Protein AF-A0AAP7ZHB8-F1 (afdb_monomer)

Solvent-accessible surface area (backbone atoms only — not comparable to full-atom values): 6837 Å² total; per-residue (Å²): 135,82,88,73,96,80,80,91,77,78,88,89,86,85,76,84,72,67,80,69,67,72,60,63,40,20,32,45,34,43,35,39,39,42,67,36,84,75,63,66,91,44,70,50,76,48,77,49,76,50,70,37,59,46,34,53,60,46,75,48,81,53,59,95,19,48,28,59,41,43,15,26,56,66,48,94,67,93,64,39,27,41,36,35,37,31,34,38,76,83,40,48,76,45,76,54,38,42,75,76,46,90,67,29,52,52,37,94,47,51,68,80,40,40,88

Organism: NCBI:txid1091042

Secondary structure (DSSP, 8-state):
------------SS-----------EEEEEEEEEE-SSSTT-EEEEEEEEEES--SEEEEEETTEEEEEE-GGGSSSS---EEEEEEETT--EEEEEE---TTSPPHHHHTTTB-

pLDDT: mean 83.81, std 18.63, range [40.91, 98.38]

Sequence (115 aa):
MKHEMKKLLTLLAATGCLAATAARADTVAVTSVT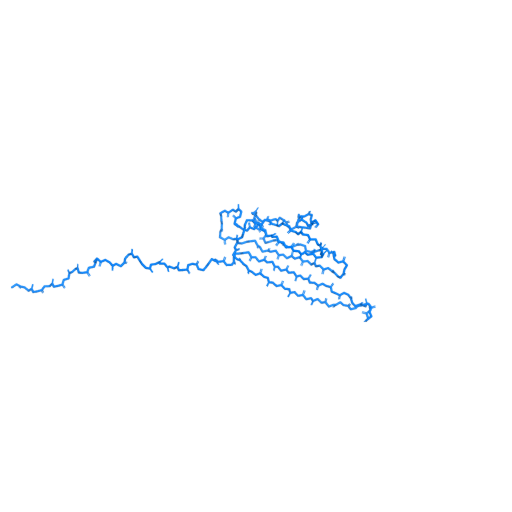NLSDPSTQSITSKGVASFVGTKQIVLALGGKTCTWVGSASAIGPVGCNYGITVNGANQLSNPESNSNPTCTPASQMIAMCK

Foldseek 3Di:
DDDDDDDPPPDDDPDPPPVPPQDQQEKEKEKEWEQDPVVRVDIDIDIDMDTHRWDQWDWDAALNWIAIKGWPVVDDDSHTWYWYWYAYPNRDIDDIDTPPPVRIDDSVCRRVRTD

Nearest PDB structures (foldseek):
  3kq4-assembly1_A  TM=4.208E-01  e=7.163E+00  Homo sapiens

Mean predicted aligned error: 10.16 Å

Structure (mmCIF, N/CA/C/O backbone):
data_AF-A0AAP7ZHB8-F1
#
_entry.id   AF-A0AAP7ZHB8-F1
#
loop_
_atom_site.group_PDB
_atom_site.id
_atom_site.type_symbol
_atom_site.label_atom_id
_atom_site.label_alt_id
_atom_site.label_comp_id
_atom_site.label_asym_id
_atom_site.label_entity_id
_atom_site.label_seq_id
_atom_site.pdbx_PDB_ins_code
_atom_site.Cartn_x
_atom_site.Cartn_y
_atom_site.Cartn_z
_atom_site.occupancy
_atom_site.B_iso_or_equiv
_atom_site.auth_seq_id
_atom_site.auth_comp_id
_atom_site.auth_asym_id
_atom_site.auth_atom_id
_atom_site.pdbx_PDB_model_num
ATOM 1 N N . MET A 1 1 ? 72.447 -18.480 -18.363 1.00 44.81 1 MET A N 1
ATOM 2 C CA . MET A 1 1 ? 71.321 -17.552 -18.607 1.00 44.81 1 MET A CA 1
ATOM 3 C C . MET A 1 1 ? 70.165 -17.997 -17.731 1.00 44.81 1 MET A C 1
ATOM 5 O O . MET A 1 1 ? 69.921 -19.192 -17.636 1.00 44.81 1 MET A O 1
ATOM 9 N N . LYS A 1 2 ? 69.622 -17.057 -16.958 1.00 40.91 2 LYS A N 1
ATOM 10 C CA . LYS A 1 2 ? 68.813 -17.283 -15.756 1.00 40.91 2 LYS A CA 1
ATOM 11 C C . LYS A 1 2 ? 67.400 -17.760 -16.109 1.00 40.91 2 LYS A C 1
ATOM 13 O O . LYS A 1 2 ? 66.818 -17.291 -17.080 1.00 40.91 2 LYS A O 1
ATOM 18 N N . HIS A 1 3 ? 66.898 -18.686 -15.295 1.00 41.72 3 HIS A N 1
ATOM 19 C CA . HIS A 1 3 ? 65.487 -19.037 -15.178 1.00 41.72 3 HIS A CA 1
ATOM 20 C C . HIS A 1 3 ? 64.669 -17.777 -14.889 1.00 41.72 3 HIS A C 1
ATOM 22 O O . HIS A 1 3 ? 65.031 -17.065 -13.965 1.00 41.72 3 HIS A O 1
ATOM 28 N N . GLU A 1 4 ? 63.559 -17.547 -15.586 1.00 45.78 4 GLU A N 1
ATOM 29 C CA . GLU A 1 4 ? 62.454 -16.740 -15.054 1.00 45.78 4 GLU A CA 1
ATOM 30 C C . GLU A 1 4 ? 61.135 -17.303 -15.599 1.00 45.78 4 GLU A C 1
ATOM 32 O O . GLU A 1 4 ? 60.618 -16.911 -16.646 1.00 45.78 4 GLU A O 1
ATOM 37 N N . MET A 1 5 ? 60.595 -18.264 -14.843 1.00 49.47 5 MET A N 1
ATOM 38 C CA . MET A 1 5 ? 59.161 -18.519 -14.748 1.00 49.47 5 MET A CA 1
ATOM 39 C C . MET A 1 5 ? 58.451 -17.192 -14.462 1.00 49.47 5 MET A C 1
ATOM 41 O O . MET A 1 5 ? 58.443 -16.743 -13.322 1.00 49.47 5 MET A O 1
ATOM 45 N N . LYS A 1 6 ? 57.845 -16.550 -15.460 1.00 46.84 6 LYS A N 1
ATOM 46 C CA . LYS A 1 6 ? 56.856 -15.488 -15.226 1.00 46.84 6 LYS A CA 1
ATOM 47 C C . LYS A 1 6 ? 56.131 -15.159 -16.515 1.00 46.84 6 LYS A C 1
ATOM 49 O O . LYS A 1 6 ? 56.598 -14.352 -17.310 1.00 46.84 6 LYS A O 1
ATOM 54 N N . LYS A 1 7 ? 54.980 -15.799 -16.694 1.00 44.09 7 LYS A N 1
ATOM 55 C CA . LYS A 1 7 ? 53.712 -15.192 -17.145 1.00 44.09 7 LYS A CA 1
ATOM 56 C C . LYS A 1 7 ? 52.673 -16.300 -17.321 1.00 44.09 7 LYS A C 1
ATOM 58 O O . LYS A 1 7 ? 52.065 -16.475 -18.365 1.00 44.09 7 LYS A O 1
ATOM 63 N N . LEU A 1 8 ? 52.486 -17.054 -16.240 1.00 51.06 8 LEU A N 1
ATOM 64 C CA . LEU A 1 8 ? 51.264 -17.798 -15.985 1.00 51.06 8 LEU A CA 1
ATOM 65 C C . LEU A 1 8 ? 50.226 -16.773 -15.510 1.00 51.06 8 LEU A C 1
ATOM 67 O O . LEU A 1 8 ? 50.078 -16.575 -14.314 1.00 51.06 8 LEU A O 1
ATOM 71 N N . LEU A 1 9 ? 49.596 -16.035 -16.421 1.00 46.56 9 LEU A N 1
ATOM 72 C CA . LEU A 1 9 ? 48.469 -15.155 -16.078 1.00 46.56 9 LEU A CA 1
ATOM 73 C C . LEU A 1 9 ? 47.389 -15.218 -17.172 1.00 46.56 9 LEU A C 1
ATOM 75 O O . LEU A 1 9 ? 46.808 -14.223 -17.589 1.00 46.56 9 LEU A O 1
ATOM 79 N N . THR A 1 10 ? 47.141 -16.432 -17.652 1.00 51.38 10 THR A N 1
ATOM 80 C CA . THR A 1 10 ? 45.887 -16.818 -18.298 1.00 51.38 10 THR A CA 1
ATOM 81 C C . THR A 1 10 ? 44.963 -17.334 -17.190 1.00 51.38 10 THR A C 1
ATOM 83 O O . THR A 1 10 ? 45.431 -18.075 -16.332 1.00 51.38 10 THR A O 1
ATOM 86 N N . LEU A 1 11 ? 43.674 -16.978 -17.238 1.00 48.16 11 LEU A N 1
ATOM 87 C CA . LEU A 1 11 ? 42.575 -17.380 -16.333 1.00 48.16 11 LEU A CA 1
ATOM 88 C C . LEU A 1 11 ? 42.472 -16.637 -14.990 1.00 48.16 11 LEU A C 1
ATOM 90 O O . LEU A 1 11 ? 42.793 -17.188 -13.948 1.00 48.16 11 LEU A O 1
ATOM 94 N N . LEU A 1 12 ? 41.874 -15.443 -14.990 1.00 47.19 12 LEU A N 1
ATOM 95 C CA . LEU A 1 12 ? 41.046 -14.976 -13.861 1.00 47.19 12 LEU A CA 1
ATOM 96 C C . LEU A 1 12 ? 40.085 -13.868 -14.327 1.00 47.19 12 LEU A C 1
ATOM 98 O O . LEU A 1 12 ? 40.034 -12.770 -13.791 1.00 47.19 12 LEU A O 1
ATOM 102 N N . ALA A 1 13 ? 39.325 -14.160 -15.382 1.00 51.19 13 ALA A N 1
ATOM 103 C CA . ALA A 1 13 ? 38.288 -13.280 -15.915 1.00 51.19 13 ALA A CA 1
ATOM 104 C C . ALA A 1 13 ? 36.961 -14.037 -16.061 1.00 51.19 13 ALA A C 1
ATOM 106 O O . ALA A 1 13 ? 36.389 -14.035 -17.139 1.00 51.19 13 ALA A O 1
ATOM 107 N N . ALA A 1 14 ? 36.502 -14.761 -15.032 1.00 52.53 14 ALA A N 1
ATOM 108 C CA . ALA A 1 14 ? 35.190 -15.427 -15.086 1.00 52.53 14 ALA A CA 1
ATOM 109 C C . ALA A 1 14 ? 34.690 -15.977 -13.735 1.00 52.53 14 ALA A C 1
ATOM 111 O O . ALA A 1 14 ? 34.176 -17.084 -13.687 1.00 52.53 14 ALA A O 1
ATOM 112 N N . THR A 1 15 ? 34.809 -15.258 -12.619 1.00 51.38 15 THR A N 1
ATOM 113 C CA . THR A 1 15 ? 34.047 -15.621 -11.397 1.00 51.38 15 THR A CA 1
ATOM 114 C C . THR A 1 15 ? 33.542 -14.400 -10.636 1.00 51.38 15 THR A C 1
ATOM 116 O O . THR A 1 15 ? 33.248 -14.457 -9.450 1.00 51.38 15 THR A O 1
ATOM 119 N N . GLY A 1 16 ? 33.327 -13.297 -11.352 1.00 45.38 16 GLY A N 1
ATOM 120 C CA . GLY A 1 16 ? 32.444 -12.221 -10.910 1.00 45.38 16 GLY A CA 1
ATOM 121 C C . GLY A 1 16 ? 30.971 -12.560 -11.144 1.00 45.38 16 GLY A C 1
ATOM 122 O O . GLY A 1 16 ? 30.203 -11.669 -11.485 1.00 45.38 16 GLY A O 1
ATOM 123 N N . CYS A 1 17 ? 30.558 -13.825 -10.980 1.00 46.66 17 CYS A N 1
ATOM 124 C CA . CYS A 1 17 ? 29.162 -14.139 -10.680 1.00 46.66 17 CYS A CA 1
ATOM 125 C C . CYS A 1 17 ? 28.916 -13.669 -9.246 1.00 46.66 17 CYS A C 1
ATOM 127 O O . CYS A 1 17 ? 28.788 -14.460 -8.313 1.00 46.66 17 CYS A O 1
ATOM 129 N N . LEU A 1 18 ? 28.876 -12.346 -9.078 1.00 47.00 18 LEU A N 1
ATOM 130 C CA . LEU A 1 18 ? 28.045 -11.736 -8.066 1.00 47.00 18 LEU A CA 1
ATOM 131 C C . LEU A 1 18 ? 26.675 -12.349 -8.321 1.00 47.00 18 LEU A C 1
ATOM 133 O O . LEU A 1 18 ? 26.000 -11.999 -9.288 1.00 47.00 18 LEU A O 1
ATOM 137 N N . ALA A 1 19 ? 26.307 -13.330 -7.504 1.00 45.44 19 ALA A N 1
ATOM 138 C CA . ALA A 1 19 ? 24.924 -13.667 -7.279 1.00 45.44 19 ALA A CA 1
ATOM 139 C C . ALA A 1 19 ? 24.294 -12.376 -6.751 1.00 45.44 19 ALA A C 1
ATOM 141 O O . ALA A 1 19 ? 24.240 -12.137 -5.545 1.00 45.44 19 ALA A O 1
ATOM 142 N N . ALA A 1 20 ? 23.939 -11.481 -7.674 1.00 50.03 20 ALA A N 1
ATOM 143 C CA . ALA A 1 20 ? 23.155 -10.303 -7.417 1.00 50.03 20 ALA A CA 1
ATOM 144 C C . ALA A 1 20 ? 21.817 -10.865 -6.973 1.00 50.03 20 ALA A C 1
ATOM 146 O O . ALA A 1 20 ? 20.950 -11.189 -7.782 1.00 50.03 20 ALA A O 1
ATOM 147 N N . THR A 1 21 ? 21.712 -11.107 -5.668 1.00 51.56 21 THR A N 1
ATOM 148 C CA . THR A 1 21 ? 20.432 -11.319 -5.017 1.00 51.56 21 THR A CA 1
ATOM 149 C C . THR A 1 21 ? 19.541 -10.211 -5.549 1.00 51.56 21 THR A C 1
ATOM 151 O O . THR A 1 21 ? 19.906 -9.036 -5.482 1.00 51.56 21 THR A O 1
ATOM 154 N N . ALA A 1 22 ? 18.466 -10.593 -6.242 1.00 58.03 22 ALA A N 1
ATOM 155 C CA . ALA A 1 22 ? 17.600 -9.624 -6.882 1.00 58.03 22 ALA A CA 1
ATOM 156 C C . ALA A 1 22 ? 17.170 -8.633 -5.796 1.00 58.03 22 ALA A C 1
ATOM 158 O O . ALA A 1 22 ? 16.586 -9.032 -4.784 1.00 58.03 22 ALA A O 1
ATOM 159 N N . ALA A 1 23 ? 17.583 -7.373 -5.944 1.00 64.38 23 ALA A N 1
ATOM 160 C CA . ALA A 1 23 ? 17.386 -6.387 -4.900 1.00 64.38 23 ALA A CA 1
ATOM 161 C C . ALA A 1 23 ? 15.885 -6.290 -4.606 1.00 64.38 23 ALA A C 1
ATOM 163 O O . ALA A 1 23 ? 15.058 -6.271 -5.524 1.00 64.38 23 ALA A O 1
ATOM 164 N N . ARG A 1 24 ? 15.532 -6.268 -3.318 1.00 68.81 24 ARG A N 1
ATOM 165 C CA . ARG A 1 24 ? 14.157 -6.039 -2.869 1.00 68.81 24 ARG A CA 1
ATOM 166 C C . ARG A 1 24 ? 13.787 -4.588 -3.163 1.00 68.81 24 ARG A C 1
ATOM 168 O O . ARG A 1 24 ? 13.954 -3.726 -2.308 1.00 68.81 24 ARG A O 1
ATOM 175 N N . ALA A 1 25 ? 13.395 -4.333 -4.406 1.00 81.50 25 ALA A N 1
ATOM 176 C CA . ALA A 1 25 ? 13.090 -3.003 -4.897 1.00 81.50 25 ALA A CA 1
ATOM 177 C C . ALA A 1 25 ? 11.726 -2.537 -4.379 1.00 81.50 25 ALA A C 1
ATOM 179 O O . ALA A 1 25 ? 11.627 -1.443 -3.842 1.00 81.50 25 ALA A O 1
ATOM 180 N N . ASP A 1 26 ? 10.692 -3.373 -4.471 1.00 92.19 26 ASP A N 1
ATOM 181 C CA . ASP A 1 26 ? 9.332 -2.966 -4.120 1.00 92.19 26 ASP A CA 1
ATOM 182 C C . ASP A 1 26 ? 9.023 -3.238 -2.645 1.00 92.19 26 ASP A C 1
ATOM 184 O O . ASP A 1 26 ? 9.491 -4.221 -2.059 1.00 92.19 26 ASP A O 1
ATOM 188 N N . THR A 1 27 ? 8.203 -2.374 -2.048 1.00 94.69 27 THR A N 1
ATOM 189 C CA . THR A 1 27 ? 7.690 -2.538 -0.684 1.00 94.69 27 THR A CA 1
ATOM 190 C C . THR A 1 27 ? 6.211 -2.180 -0.609 1.00 94.69 27 THR A C 1
ATOM 192 O O . THR A 1 27 ? 5.771 -1.193 -1.190 1.00 94.69 27 THR A O 1
ATOM 195 N N . VAL A 1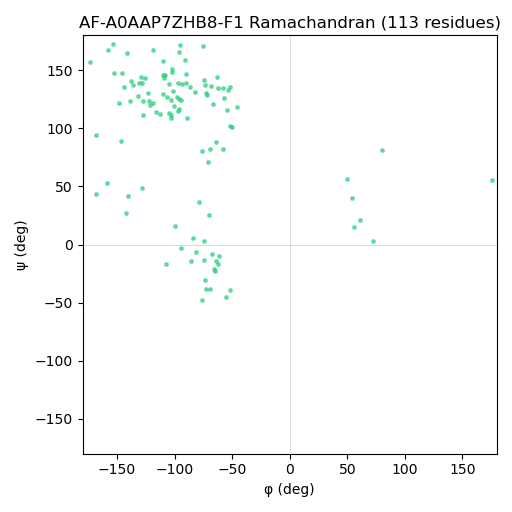 28 ? 5.442 -2.949 0.159 1.00 97.06 28 VAL A N 1
ATOM 196 C CA . VAL A 1 28 ? 4.062 -2.625 0.537 1.00 97.06 28 VAL A CA 1
ATOM 197 C C . VAL A 1 28 ? 3.957 -2.584 2.056 1.00 97.06 28 VAL A C 1
ATOM 199 O O . VAL A 1 28 ? 4.268 -3.566 2.731 1.00 97.06 28 VAL A O 1
ATOM 202 N N . ALA A 1 29 ? 3.494 -1.458 2.588 1.00 98.06 29 ALA A N 1
ATOM 203 C CA . ALA A 1 29 ? 3.122 -1.282 3.981 1.00 98.06 29 ALA A CA 1
ATOM 204 C C . ALA A 1 29 ? 1.595 -1.209 4.114 1.00 98.06 29 ALA A C 1
ATOM 206 O O . ALA A 1 29 ? 0.945 -0.393 3.463 1.00 98.06 29 ALA A O 1
ATOM 207 N N . VAL A 1 30 ? 1.024 -2.040 4.983 1.00 98.06 30 VAL A N 1
ATOM 208 C CA . VAL A 1 30 ? -0.412 -2.039 5.288 1.00 98.06 30 VAL A CA 1
ATOM 209 C C . VAL A 1 30 ? -0.597 -1.725 6.761 1.00 98.06 30 VAL A C 1
ATOM 211 O O . VAL A 1 30 ? -0.090 -2.445 7.623 1.00 98.06 30 VAL A O 1
ATOM 214 N N . THR A 1 31 ? -1.343 -0.664 7.042 1.00 98.31 31 THR A N 1
ATOM 215 C CA . THR A 1 31 ? -1.788 -0.307 8.388 1.00 98.31 31 THR A CA 1
ATOM 216 C C . THR A 1 31 ? -3.234 -0.760 8.557 1.00 98.31 31 THR A C 1
ATOM 218 O O . THR A 1 31 ? -4.109 -0.306 7.830 1.00 98.31 31 THR A O 1
ATOM 221 N N . SER A 1 32 ? -3.508 -1.651 9.504 1.00 97.12 32 SER A N 1
ATOM 222 C CA . SER A 1 32 ? -4.874 -2.054 9.850 1.00 97.12 32 SER A CA 1
ATOM 223 C C . SER A 1 32 ? -5.323 -1.346 11.122 1.00 97.12 32 SER A C 1
ATOM 225 O O . SER A 1 32 ? -4.583 -1.338 12.109 1.00 97.12 32 SER A O 1
ATOM 227 N N . VAL A 1 33 ? -6.526 -0.773 11.100 1.00 96.38 33 VAL A N 1
ATOM 228 C CA . VAL A 1 33 ? -7.144 -0.088 12.244 1.00 96.38 33 VAL A CA 1
ATOM 229 C C . VAL A 1 33 ? -8.409 -0.831 12.661 1.00 96.38 33 VAL A C 1
ATOM 231 O O . VAL A 1 33 ? -9.404 -0.851 11.931 1.00 96.38 33 VAL A O 1
ATOM 234 N N . THR A 1 34 ? -8.381 -1.409 13.856 1.00 93.88 34 THR A N 1
ATOM 235 C CA . THR A 1 34 ? -9.521 -2.092 14.471 1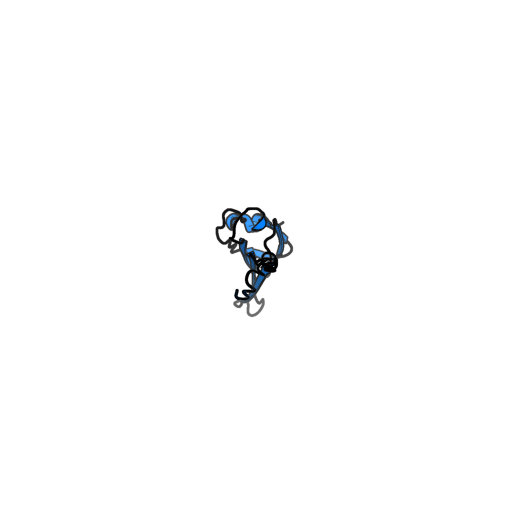.00 93.88 34 THR A CA 1
ATOM 236 C C . THR A 1 34 ? -10.103 -1.202 15.557 1.00 93.88 34 THR A C 1
ATOM 238 O O . THR A 1 34 ? -9.456 -0.968 16.573 1.00 93.88 34 THR A O 1
ATOM 241 N N . ASN A 1 35 ? -11.327 -0.715 15.366 1.00 91.25 35 ASN A N 1
ATOM 242 C CA . ASN A 1 35 ? -12.044 0.011 16.413 1.00 91.25 35 ASN A CA 1
ATOM 243 C C . ASN A 1 35 ? -12.695 -0.995 17.360 1.00 91.25 35 ASN A C 1
ATOM 245 O O . ASN A 1 35 ? -13.350 -1.934 16.901 1.00 91.25 35 ASN A O 1
ATOM 249 N N . LEU A 1 36 ? -12.514 -0.810 18.665 1.00 90.31 36 LEU A N 1
ATOM 250 C CA . LEU A 1 36 ? -13.214 -1.622 19.655 1.00 90.31 36 LEU A CA 1
ATOM 251 C C . LEU A 1 36 ? -14.679 -1.184 19.701 1.00 90.31 36 LEU A C 1
ATOM 253 O O . LEU A 1 36 ? -14.972 0.007 19.664 1.00 90.31 36 LEU A O 1
ATOM 257 N N . SER A 1 37 ? -15.610 -2.135 19.765 1.00 89.06 37 SER A N 1
ATOM 258 C CA . SER A 1 37 ? -17.027 -1.815 19.984 1.00 89.06 37 SER A CA 1
ATOM 259 C C . SER A 1 37 ? -17.291 -1.391 21.430 1.00 89.06 37 SER A C 1
ATOM 261 O O . SER A 1 37 ? -18.164 -0.566 21.676 1.00 89.06 37 SER A O 1
ATOM 263 N N . ASP A 1 38 ? -16.509 -1.927 22.368 1.00 91.56 38 ASP A N 1
ATOM 264 C CA . ASP A 1 38 ? -16.455 -1.525 23.769 1.00 91.56 38 ASP A CA 1
ATOM 265 C C . ASP A 1 38 ? -15.019 -1.753 24.295 1.00 91.56 38 ASP A C 1
ATOM 267 O O . ASP A 1 38 ? -14.520 -2.878 24.182 1.00 91.56 38 ASP A O 1
ATOM 271 N N . PRO A 1 39 ? -14.311 -0.722 24.799 1.00 90.25 39 PRO A N 1
ATOM 272 C CA . PRO A 1 39 ? -14.705 0.689 24.835 1.00 90.25 39 PRO A CA 1
ATOM 273 C C . PRO A 1 39 ? -14.667 1.338 23.445 1.00 90.25 39 PRO A C 1
ATOM 275 O O . PRO A 1 39 ? -13.642 1.318 22.763 1.00 90.25 39 PRO A O 1
ATOM 278 N N . SER A 1 40 ? -15.766 1.991 23.052 1.00 87.56 40 SER A N 1
ATOM 279 C CA . SER A 1 40 ? -15.976 2.519 21.691 1.00 87.56 40 SER A CA 1
ATOM 280 C C . SER A 1 40 ? -15.059 3.681 21.282 1.00 87.56 40 SER A C 1
ATOM 282 O O . SER A 1 40 ? -15.087 4.125 20.137 1.00 87.56 40 SER A O 1
ATOM 284 N N . THR A 1 41 ? -14.274 4.217 22.216 1.00 89.06 41 THR A N 1
ATOM 285 C CA . THR A 1 41 ? -13.337 5.327 21.991 1.00 89.06 41 THR A CA 1
ATOM 286 C C . THR A 1 41 ? -11.916 4.865 21.676 1.00 89.06 41 THR A C 1
ATOM 288 O O . THR A 1 41 ? -11.049 5.703 21.430 1.00 89.06 41 THR A O 1
ATOM 291 N N . GLN A 1 42 ? -11.651 3.557 21.694 1.00 92.25 42 GLN A N 1
ATOM 292 C CA . GLN A 1 42 ? -10.316 3.008 21.478 1.00 92.25 42 GLN A CA 1
ATOM 293 C C . GLN A 1 42 ? -10.183 2.315 20.120 1.00 92.25 42 GLN A C 1
ATOM 295 O O . GLN A 1 42 ? -11.100 1.657 19.624 1.00 92.25 42 GLN A O 1
ATOM 300 N N . SER A 1 43 ? -8.985 2.419 19.548 1.00 93.12 43 SER A N 1
ATOM 301 C CA . SER A 1 43 ? -8.601 1.744 18.312 1.00 93.12 43 SER A CA 1
ATOM 302 C C . SER A 1 43 ? -7.260 1.038 18.478 1.00 93.12 43 SER A C 1
ATOM 304 O O . SER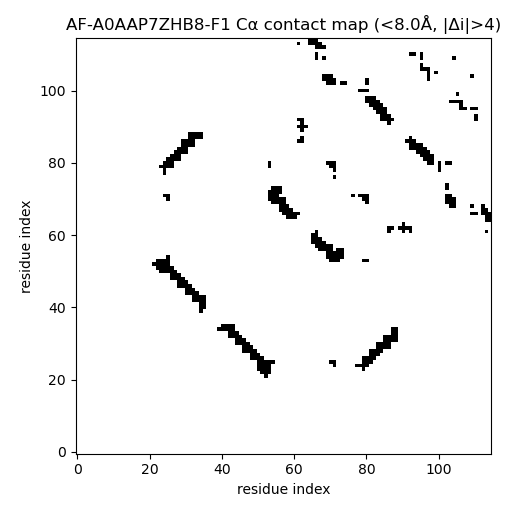 A 1 43 ? -6.323 1.603 19.044 1.00 93.12 43 SER A O 1
ATOM 306 N N . ILE A 1 44 ? -7.149 -0.164 17.925 1.00 94.75 44 ILE A N 1
ATOM 307 C CA . ILE A 1 44 ? -5.901 -0.915 17.810 1.00 94.75 44 ILE A CA 1
ATOM 308 C C . ILE A 1 44 ? -5.350 -0.706 16.402 1.00 94.75 44 ILE A C 1
ATOM 310 O O . ILE A 1 44 ? -6.036 -0.978 15.416 1.00 94.75 44 ILE A O 1
ATOM 314 N N . THR A 1 45 ? -4.093 -0.281 16.315 1.00 96.75 45 THR A N 1
ATOM 315 C CA . THR A 1 45 ? -3.383 -0.119 15.044 1.00 96.75 45 THR A CA 1
ATOM 316 C C . THR A 1 45 ? -2.297 -1.177 14.922 1.00 96.75 45 THR A C 1
ATOM 318 O O . THR A 1 45 ? -1.473 -1.338 15.820 1.00 96.75 45 THR A O 1
ATOM 321 N N . SER A 1 46 ? -2.264 -1.878 13.792 1.00 96.69 46 SER A N 1
ATOM 322 C CA . SER A 1 46 ? -1.197 -2.822 13.444 1.00 96.69 46 SER A CA 1
ATOM 323 C C . SER A 1 46 ? -0.611 -2.471 12.081 1.00 96.69 46 SER A C 1
ATOM 325 O O . SER A 1 46 ? -1.333 -2.026 11.193 1.00 96.69 46 SER A O 1
ATOM 327 N N . LYS A 1 47 ? 0.704 -2.637 11.909 1.00 97.44 47 LYS A N 1
ATOM 328 C CA . LYS A 1 47 ? 1.399 -2.337 10.651 1.00 97.44 47 LYS A CA 1
ATOM 329 C C . LYS A 1 47 ? 2.216 -3.539 10.200 1.00 97.44 47 LYS A C 1
ATOM 331 O O . LYS A 1 47 ? 3.081 -4.007 10.935 1.00 97.44 47 LYS A O 1
ATOM 336 N N . GLY A 1 48 ? 1.958 -4.002 8.982 1.00 97.56 48 GLY A N 1
ATOM 337 C CA . GLY A 1 48 ? 2.761 -5.005 8.288 1.00 97.56 48 GLY A CA 1
ATOM 338 C C . GLY A 1 48 ? 3.526 -4.371 7.133 1.00 97.56 48 GLY A C 1
ATOM 339 O O . GLY A 1 48 ? 3.004 -3.481 6.465 1.00 97.56 48 GLY A O 1
ATOM 340 N N . VAL A 1 49 ? 4.758 -4.820 6.893 1.00 96.69 49 VAL A N 1
ATOM 341 C CA . VAL A 1 49 ? 5.574 -4.375 5.757 1.00 96.69 49 VAL A CA 1
ATOM 342 C C . VAL A 1 49 ? 6.149 -5.593 5.048 1.00 96.69 49 VAL A C 1
ATOM 344 O O . VAL A 1 49 ? 6.775 -6.443 5.679 1.00 96.69 49 VAL A O 1
ATOM 347 N N . ALA A 1 50 ? 5.956 -5.665 3.735 1.00 95.38 50 ALA A N 1
ATOM 348 C CA . ALA A 1 50 ? 6.532 -6.692 2.883 1.00 95.38 50 ALA A CA 1
ATOM 349 C C . ALA A 1 50 ? 7.382 -6.033 1.799 1.00 95.38 50 ALA A C 1
ATOM 351 O O . ALA A 1 50 ? 6.862 -5.273 0.988 1.00 95.38 50 ALA A O 1
ATOM 352 N N . SER A 1 51 ? 8.674 -6.353 1.766 1.00 93.38 51 SER A N 1
ATOM 353 C CA . SER A 1 51 ? 9.552 -6.005 0.645 1.00 93.38 51 SER A CA 1
ATOM 354 C C . SER A 1 51 ? 9.783 -7.225 -0.239 1.00 93.38 51 SER A C 1
ATOM 356 O O . SER A 1 51 ? 9.790 -8.356 0.250 1.00 93.38 51 SER A O 1
ATOM 358 N N . PHE A 1 52 ? 9.968 -7.027 -1.535 1.00 91.00 52 PHE A N 1
ATOM 359 C CA . PHE A 1 52 ? 10.123 -8.115 -2.499 1.00 91.00 52 PHE A CA 1
ATOM 360 C C . PHE A 1 52 ? 10.848 -7.628 -3.755 1.00 91.00 52 PHE A C 1
ATOM 362 O O . PHE A 1 52 ? 11.086 -6.436 -3.946 1.00 91.00 52 PHE A O 1
ATOM 369 N N . VAL A 1 53 ? 11.275 -8.577 -4.588 1.00 89.44 53 VAL A N 1
ATOM 370 C CA . VAL A 1 53 ? 11.899 -8.272 -5.881 1.00 89.44 53 VAL A CA 1
ATOM 371 C C . VAL A 1 53 ? 10.891 -7.534 -6.751 1.00 89.44 53 VAL A C 1
ATOM 373 O O . VAL A 1 53 ? 9.742 -7.961 -6.828 1.00 89.44 53 VAL A O 1
ATOM 376 N N . GLY A 1 54 ? 11.321 -6.452 -7.402 1.00 87.19 54 GLY A N 1
ATOM 377 C CA . GLY A 1 54 ? 10.440 -5.626 -8.222 1.00 87.19 54 GLY A CA 1
ATOM 378 C C . GLY A 1 54 ? 9.656 -6.438 -9.255 1.00 87.19 54 GLY A C 1
ATOM 379 O O . GLY A 1 54 ? 10.210 -7.307 -9.931 1.00 87.19 54 GLY A O 1
ATOM 380 N N . THR A 1 55 ? 8.362 -6.155 -9.380 1.00 89.62 55 THR A N 1
ATOM 381 C CA . THR A 1 55 ? 7.462 -6.833 -10.335 1.00 89.62 55 THR A CA 1
ATOM 382 C C . THR A 1 55 ? 6.877 -5.831 -11.324 1.00 89.62 55 THR A C 1
ATOM 384 O O . THR A 1 55 ? 7.012 -4.627 -11.141 1.00 89.62 55 THR A O 1
ATOM 387 N N . LYS A 1 56 ? 6.246 -6.293 -12.412 1.00 92.19 56 LYS A N 1
ATOM 388 C CA . LYS A 1 56 ? 5.503 -5.380 -13.304 1.00 92.19 56 LYS A CA 1
ATOM 389 C C . LYS A 1 56 ? 4.205 -4.908 -12.648 1.00 92.19 56 LYS A C 1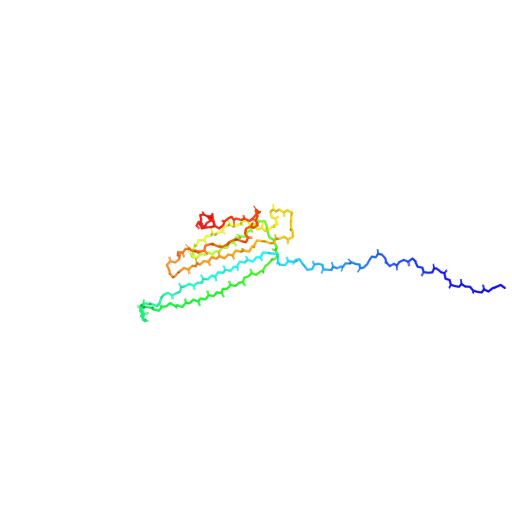
ATOM 391 O O . LYS A 1 56 ? 3.812 -3.755 -12.774 1.00 92.19 56 LYS A O 1
ATOM 396 N N . GLN A 1 57 ? 3.545 -5.802 -11.924 1.00 94.75 57 GLN A N 1
ATOM 397 C CA . GLN A 1 57 ? 2.306 -5.520 -11.217 1.00 94.75 57 GLN A CA 1
ATOM 398 C C . GLN A 1 57 ? 2.361 -6.131 -9.828 1.00 94.75 57 GLN A C 1
ATOM 400 O O . GLN A 1 57 ? 2.754 -7.287 -9.670 1.00 94.75 57 GLN A O 1
ATOM 405 N N . ILE A 1 58 ? 1.899 -5.364 -8.851 1.00 95.94 58 ILE A N 1
ATOM 406 C CA . ILE A 1 58 ? 1.727 -5.800 -7.474 1.00 95.94 58 ILE A CA 1
ATOM 407 C C . ILE A 1 58 ? 0.236 -6.036 -7.282 1.00 95.94 58 ILE A C 1
ATOM 409 O O . ILE A 1 58 ? -0.558 -5.093 -7.274 1.00 95.94 58 ILE A O 1
ATOM 413 N N . VAL A 1 59 ? -0.138 -7.307 -7.166 1.00 96.94 59 VAL A N 1
ATOM 414 C CA . VAL A 1 59 ? -1.518 -7.733 -6.931 1.00 96.94 59 VAL A CA 1
ATOM 415 C C . VAL A 1 59 ? -1.652 -8.129 -5.471 1.00 96.94 59 VAL A C 1
ATOM 417 O O . VAL A 1 59 ? -0.900 -8.971 -4.982 1.00 96.94 59 VAL A O 1
ATOM 420 N N . LEU A 1 60 ? -2.597 -7.512 -4.770 1.00 95.88 60 LEU A N 1
ATOM 421 C CA . LEU A 1 60 ? -2.809 -7.735 -3.346 1.00 95.88 60 LEU A CA 1
ATOM 422 C C . LEU A 1 60 ? -4.287 -7.646 -2.976 1.00 95.88 60 LEU A C 1
ATOM 424 O O . LEU A 1 60 ? -5.041 -6.872 -3.563 1.00 95.88 60 LEU A O 1
ATOM 428 N N . ALA A 1 61 ? -4.684 -8.433 -1.981 1.00 96.75 61 ALA A N 1
ATOM 429 C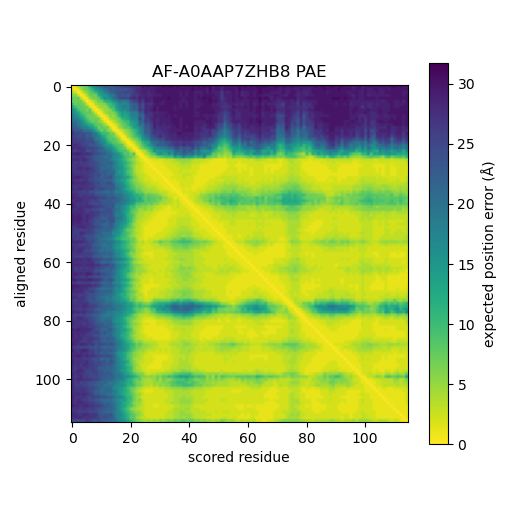 CA . ALA A 1 61 ? -6.022 -8.395 -1.411 1.00 96.75 61 ALA A CA 1
ATOM 430 C C . ALA A 1 61 ? -6.044 -7.472 -0.184 1.00 96.75 61 ALA A C 1
ATOM 432 O O . ALA A 1 61 ? -5.266 -7.672 0.750 1.00 96.75 61 ALA A O 1
ATOM 433 N N . LEU A 1 62 ? -6.928 -6.472 -0.174 1.00 95.44 62 LEU A N 1
ATOM 434 C CA . LEU A 1 62 ? -7.073 -5.496 0.911 1.00 95.44 62 LEU A CA 1
ATOM 435 C C . LEU A 1 62 ? -8.551 -5.222 1.178 1.00 95.44 62 LEU A C 1
ATOM 437 O O . LEU A 1 62 ? -9.275 -4.835 0.266 1.00 95.44 62 LEU A O 1
ATOM 441 N N . GLY A 1 63 ? -9.008 -5.417 2.418 1.00 91.88 63 GLY A N 1
ATOM 442 C CA . GLY A 1 63 ? -10.406 -5.154 2.787 1.00 91.88 63 GLY A CA 1
ATOM 443 C C . GLY A 1 63 ? -11.417 -5.886 1.890 1.00 91.88 63 GLY A C 1
ATOM 444 O O . GLY A 1 63 ? -12.399 -5.303 1.446 1.00 91.88 63 GLY A O 1
ATOM 445 N N . GLY A 1 64 ? -11.134 -7.139 1.520 1.00 93.44 64 GLY A N 1
ATOM 446 C CA . GLY A 1 64 ? -11.977 -7.917 0.602 1.00 93.44 64 GLY A CA 1
ATOM 447 C C . GLY A 1 64 ? -11.934 -7.481 -0.871 1.00 93.44 64 GLY A C 1
ATOM 448 O O . GLY A 1 64 ? -12.644 -8.068 -1.682 1.00 93.44 64 GLY A O 1
ATOM 449 N N . LYS A 1 65 ? -11.106 -6.493 -1.231 1.00 95.81 65 LYS A N 1
ATOM 450 C CA . LYS A 1 65 ? -10.901 -6.018 -2.607 1.00 95.81 65 LYS A CA 1
ATOM 451 C C . LYS A 1 65 ? -9.604 -6.542 -3.183 1.00 95.81 65 LYS A C 1
ATOM 453 O O . LYS A 1 65 ? -8.631 -6.723 -2.450 1.00 95.81 65 LYS A O 1
ATOM 458 N N . THR A 1 66 ? -9.560 -6.704 -4.499 1.00 98.00 66 THR A N 1
ATOM 459 C CA . THR A 1 66 ? -8.299 -6.957 -5.206 1.00 98.00 66 THR A CA 1
ATOM 460 C C . THR A 1 66 ? -7.757 -5.644 -5.746 1.00 98.00 66 THR A C 1
ATOM 462 O O . THR A 1 66 ? -8.375 -5.012 -6.603 1.00 98.00 66 THR A O 1
ATOM 465 N N . CYS A 1 67 ? -6.592 -5.239 -5.256 1.00 97.88 67 CYS A N 1
ATOM 466 C CA . CYS A 1 67 ? -5.847 -4.088 -5.738 1.00 97.88 67 CYS A CA 1
ATOM 467 C C . CYS A 1 67 ? -4.775 -4.546 -6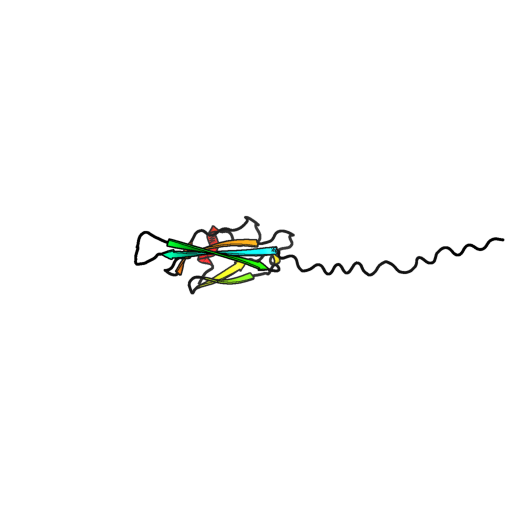.724 1.00 97.88 67 CYS A C 1
ATOM 469 O O . CYS A 1 67 ? -4.118 -5.566 -6.515 1.00 97.88 67 CYS A O 1
ATOM 471 N N . THR A 1 68 ? -4.587 -3.794 -7.804 1.00 98.00 68 THR A N 1
ATOM 472 C CA . THR A 1 68 ? -3.481 -4.007 -8.747 1.00 98.00 68 THR A CA 1
ATOM 473 C C . THR A 1 68 ? -2.740 -2.696 -8.924 1.00 98.00 68 THR A C 1
ATOM 475 O O . THR A 1 68 ? -3.290 -1.762 -9.495 1.00 98.00 68 THR A O 1
ATOM 478 N N . TRP A 1 69 ? -1.509 -2.611 -8.433 1.00 96.81 69 TRP A N 1
ATOM 479 C CA . TRP A 1 69 ? -0.659 -1.428 -8.579 1.00 96.81 69 TRP A CA 1
ATOM 480 C C . TRP A 1 69 ? 0.505 -1.717 -9.521 1.00 96.81 69 TRP A C 1
ATOM 482 O O . TRP A 1 69 ? 0.885 -2.870 -9.730 1.00 96.81 69 TRP A O 1
ATOM 492 N N . VAL A 1 70 ? 1.083 -0.671 -10.099 1.00 95.38 70 VAL A N 1
ATOM 493 C CA . VAL A 1 70 ? 2.272 -0.797 -10.944 1.00 95.38 70 VAL A CA 1
ATOM 494 C C . VAL A 1 70 ? 3.482 -1.105 -10.057 1.00 95.38 70 VAL A C 1
ATOM 496 O O . VAL A 1 70 ? 3.693 -0.444 -9.046 1.00 95.38 70 VAL A O 1
ATOM 499 N N . GLY A 1 71 ? 4.276 -2.116 -10.394 1.00 92.81 71 GLY A N 1
ATOM 500 C CA . GLY A 1 71 ? 5.545 -2.383 -9.707 1.00 92.81 71 GLY A CA 1
ATOM 501 C C . GLY A 1 71 ? 6.738 -1.780 -10.454 1.00 92.81 71 GLY A C 1
ATOM 502 O O . GLY A 1 71 ? 6.622 -1.394 -11.626 1.00 92.81 71 GLY A O 1
ATOM 503 N N . SER A 1 72 ? 7.897 -1.706 -9.796 1.00 91.44 72 SER A N 1
ATOM 504 C CA . SER A 1 72 ? 9.073 -1.017 -10.356 1.00 91.44 72 SER A CA 1
ATOM 505 C C . SER A 1 72 ? 9.640 -1.667 -11.615 1.00 91.44 72 SER A C 1
ATOM 507 O O . SER A 1 72 ? 10.232 -0.968 -12.432 1.00 91.44 72 SER A O 1
ATOM 509 N N . ALA A 1 73 ? 9.393 -2.961 -11.852 1.00 89.88 73 ALA A N 1
ATOM 510 C CA . ALA A 1 73 ? 9.854 -3.637 -13.069 1.00 89.88 73 ALA A CA 1
ATOM 511 C C . ALA A 1 73 ? 9.045 -3.259 -14.328 1.00 89.88 73 ALA A C 1
ATOM 513 O O . ALA A 1 73 ? 9.282 -3.809 -15.406 1.00 89.88 73 ALA A O 1
ATOM 514 N N . SER A 1 74 ? 8.084 -2.336 -14.213 1.00 85.62 74 SER A N 1
ATOM 515 C CA . SER A 1 74 ? 7.397 -1.729 -15.362 1.00 85.62 74 SER A CA 1
ATOM 516 C C . SER A 1 74 ? 8.252 -0.713 -16.117 1.00 85.62 74 SER A C 1
ATOM 518 O O . SER A 1 74 ? 7.905 -0.339 -17.235 1.00 85.62 74 SER A O 1
ATOM 520 N N . ALA A 1 75 ? 9.371 -0.282 -15.536 1.00 78.69 75 ALA A N 1
ATOM 521 C CA . ALA A 1 75 ? 10.309 0.642 -16.151 1.00 78.69 75 ALA A CA 1
ATOM 522 C C . ALA A 1 75 ? 11.757 0.260 -15.821 1.00 78.69 75 ALA A C 1
ATOM 524 O O . ALA A 1 75 ? 12.026 -0.540 -14.927 1.00 78.69 75 ALA A O 1
ATOM 525 N N . ILE A 1 76 ? 12.706 0.834 -16.561 1.00 68.81 76 ILE A N 1
ATOM 526 C CA . ILE A 1 76 ? 14.136 0.637 -16.317 1.00 68.81 76 ILE A CA 1
ATOM 527 C C . ILE A 1 76 ? 14.592 1.705 -15.320 1.00 68.81 76 ILE A C 1
ATOM 529 O O . ILE A 1 76 ? 14.676 2.881 -15.665 1.00 68.81 76 ILE A O 1
ATOM 533 N N . GLY A 1 77 ? 14.893 1.304 -14.086 1.00 69.69 77 GLY A N 1
ATOM 534 C CA . GLY A 1 77 ? 15.425 2.209 -13.071 1.00 69.69 77 GLY A CA 1
ATOM 535 C C . GLY A 1 77 ? 15.832 1.485 -11.785 1.00 69.69 77 GLY A C 1
ATOM 536 O O . GLY A 1 77 ? 15.336 0.394 -11.514 1.00 69.69 77 GLY A O 1
ATOM 537 N N . PRO A 1 78 ? 16.738 2.070 -10.979 1.00 70.94 78 PRO A N 1
ATOM 538 C CA . PRO A 1 78 ? 17.194 1.463 -9.727 1.00 70.94 78 PRO A CA 1
ATOM 539 C C . PRO A 1 78 ? 16.225 1.694 -8.553 1.00 70.94 78 PRO A C 1
ATOM 541 O O . PRO A 1 78 ? 16.456 1.178 -7.463 1.00 70.94 78 PRO A O 1
ATOM 544 N N . VAL A 1 79 ? 15.178 2.505 -8.744 1.00 85.19 79 VAL A N 1
ATOM 545 C CA . VAL A 1 79 ? 14.255 2.924 -7.683 1.00 85.19 79 VAL A CA 1
ATOM 546 C C . VAL A 1 79 ? 13.025 2.025 -7.681 1.00 85.19 79 VAL A C 1
ATOM 548 O O . VAL A 1 79 ? 12.336 1.887 -8.689 1.00 85.19 79 VAL A O 1
ATOM 551 N N . GLY A 1 80 ? 12.737 1.435 -6.527 1.00 89.06 80 GLY A N 1
ATOM 552 C CA . GLY A 1 80 ? 11.553 0.616 -6.321 1.00 89.06 80 GLY A CA 1
ATOM 553 C C . GLY A 1 80 ? 10.247 1.392 -6.180 1.00 89.06 80 GLY A C 1
ATOM 554 O O . GLY A 1 80 ? 10.252 2.619 -6.036 1.00 89.06 80 GLY A O 1
ATOM 555 N N . CYS A 1 81 ? 9.129 0.671 -6.178 1.00 92.94 81 CYS A N 1
ATOM 556 C CA . CYS A 1 81 ? 7.827 1.201 -5.797 1.00 92.94 81 CYS A CA 1
ATOM 557 C C . CYS A 1 81 ? 7.536 0.865 -4.334 1.00 92.94 81 CYS A C 1
ATOM 559 O O . CYS A 1 81 ? 7.384 -0.303 -3.972 1.00 92.94 81 CYS A O 1
ATOM 561 N N . ASN A 1 82 ? 7.441 1.901 -3.500 1.00 94.12 82 ASN A N 1
ATOM 562 C CA . ASN A 1 82 ? 7.157 1.760 -2.076 1.00 94.12 82 ASN A CA 1
ATOM 563 C C . ASN A 1 82 ? 5.778 2.342 -1.780 1.00 94.12 82 ASN A C 1
ATOM 565 O O . ASN A 1 82 ? 5.581 3.554 -1.886 1.00 94.12 82 ASN A O 1
ATOM 569 N N . TYR A 1 83 ? 4.852 1.463 -1.412 1.00 97.25 83 TYR A N 1
ATOM 570 C CA . TYR A 1 83 ? 3.450 1.777 -1.189 1.00 97.25 83 TYR A CA 1
ATOM 571 C C . TYR A 1 83 ? 3.069 1.707 0.284 1.00 97.25 83 TYR A C 1
ATOM 573 O O . TYR A 1 83 ? 3.551 0.841 1.017 1.00 97.25 83 TYR A O 1
ATOM 581 N N . GLY A 1 84 ? 2.147 2.575 0.687 1.00 98.12 84 GLY A N 1
ATOM 582 C CA . GLY A 1 84 ? 1.468 2.546 1.977 1.00 98.12 84 GLY A CA 1
ATOM 583 C C . GLY A 1 84 ? -0.044 2.626 1.793 1.00 98.12 84 GLY A C 1
ATOM 584 O O . GLY A 1 84 ? -0.527 3.298 0.883 1.00 98.12 84 GLY A O 1
ATOM 585 N N . ILE A 1 85 ? -0.802 1.922 2.630 1.00 98.38 85 ILE A N 1
ATOM 586 C CA . ILE A 1 85 ? -2.265 2.017 2.656 1.00 98.38 85 ILE A CA 1
ATOM 587 C C . ILE A 1 85 ? -2.795 1.686 4.050 1.00 98.38 85 ILE A C 1
ATOM 589 O O . ILE A 1 85 ? -2.229 0.855 4.766 1.00 98.38 85 ILE A O 1
ATOM 593 N N . THR A 1 86 ? -3.898 2.319 4.433 1.00 98.38 86 THR A N 1
ATOM 594 C CA . THR A 1 86 ? -4.646 1.990 5.648 1.00 98.38 86 THR A CA 1
ATOM 595 C C . THR A 1 86 ? -5.929 1.239 5.301 1.00 98.38 86 THR A C 1
ATOM 597 O O . THR A 1 86 ? -6.616 1.609 4.353 1.00 98.38 86 THR A O 1
ATOM 600 N N . VAL A 1 87 ? -6.267 0.207 6.074 1.00 97.44 87 VAL A N 1
ATOM 601 C CA . VAL A 1 87 ? -7.561 -0.488 6.032 1.00 97.44 87 VAL A CA 1
ATOM 602 C C . VAL A 1 87 ? -8.207 -0.450 7.415 1.00 97.44 87 VAL A C 1
ATOM 604 O O . VAL A 1 87 ? -7.557 -0.750 8.416 1.00 97.44 87 VAL A O 1
ATOM 607 N N . ASN A 1 88 ? -9.475 -0.053 7.501 1.00 94.31 88 ASN A N 1
ATOM 608 C CA . ASN A 1 88 ? -10.211 -0.063 8.769 1.00 94.31 88 ASN A CA 1
ATOM 609 C C . ASN A 1 88 ? -11.042 -1.348 8.953 1.00 94.31 88 ASN A C 1
ATOM 611 O O . ASN A 1 88 ? -11.213 -2.137 8.025 1.00 94.31 88 ASN A O 1
ATOM 615 N N . GLY A 1 89 ? -11.613 -1.531 10.147 1.00 87.56 89 GLY A N 1
ATOM 616 C CA . GLY A 1 89 ? -12.489 -2.667 10.468 1.00 87.56 89 GLY A CA 1
ATOM 617 C C . GLY A 1 89 ? -13.778 -2.774 9.633 1.00 87.56 89 GLY A C 1
ATOM 618 O O . GLY A 1 89 ? -14.444 -3.800 9.687 1.00 87.56 89 GLY A O 1
ATOM 619 N N . ALA A 1 90 ? -14.119 -1.752 8.839 1.00 90.44 90 ALA A N 1
ATOM 620 C CA . ALA A 1 90 ? -15.219 -1.765 7.871 1.00 90.44 90 ALA A CA 1
ATOM 621 C C . ALA A 1 90 ? -14.735 -2.023 6.430 1.00 90.44 90 ALA A C 1
ATOM 623 O O . ALA A 1 90 ? -15.466 -1.756 5.475 1.00 90.44 90 ALA A O 1
ATOM 624 N N . ASN A 1 91 ? -13.504 -2.52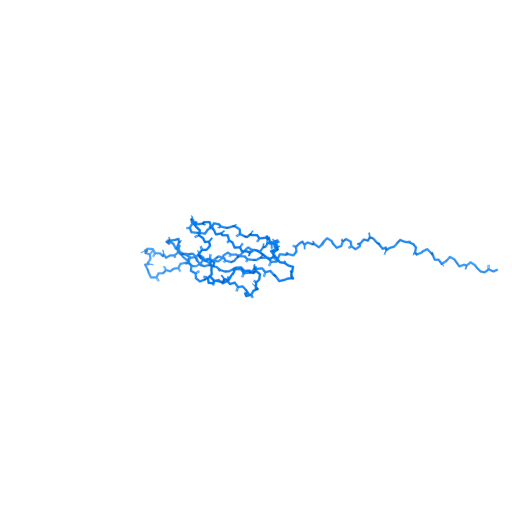2 6.260 1.00 92.38 91 ASN A N 1
ATOM 625 C CA . ASN A 1 91 ? -12.871 -2.796 4.969 1.00 92.38 91 ASN A CA 1
ATOM 626 C C . ASN A 1 91 ? -12.695 -1.562 4.063 1.00 92.38 91 ASN A C 1
ATOM 628 O O . ASN A 1 91 ? -12.527 -1.689 2.849 1.00 92.38 91 ASN A O 1
ATOM 632 N N . GLN A 1 92 ? -12.711 -0.356 4.631 1.00 95.69 92 GLN A N 1
ATOM 633 C CA . GLN A 1 92 ? -12.484 0.869 3.872 1.00 95.69 92 GLN A CA 1
ATOM 634 C C . GLN A 1 92 ? -10.990 1.163 3.782 1.00 95.69 92 GLN A C 1
ATOM 636 O O . GLN A 1 92 ? -10.272 1.085 4.780 1.00 95.69 92 GLN A O 1
ATOM 641 N N . LEU A 1 93 ? -10.549 1.525 2.578 1.00 97.56 93 LEU A N 1
ATOM 642 C CA . LEU A 1 93 ? -9.168 1.885 2.284 1.00 97.56 93 LEU A CA 1
ATOM 643 C C . LEU A 1 93 ? -8.978 3.401 2.400 1.00 97.56 93 LEU A C 1
ATOM 645 O O . LEU A 1 93 ? -9.822 4.168 1.937 1.00 97.56 93 LEU A O 1
ATOM 649 N N . SER A 1 94 ? -7.869 3.835 2.993 1.00 97.62 94 SER A N 1
ATOM 650 C CA . SER A 1 94 ? -7.536 5.252 3.178 1.00 97.62 94 SER A CA 1
ATOM 651 C C . SER A 1 94 ? -6.024 5.478 3.259 1.00 97.62 94 SER A C 1
ATOM 653 O O . SER A 1 94 ? -5.247 4.525 3.294 1.00 97.62 94 SER A O 1
ATOM 655 N N . ASN A 1 95 ? -5.608 6.748 3.281 1.00 97.62 95 ASN A N 1
ATOM 656 C CA . ASN A 1 95 ? -4.210 7.176 3.421 1.00 97.62 95 ASN A CA 1
ATOM 657 C C . ASN A 1 95 ? -3.246 6.456 2.454 1.00 97.62 95 ASN A C 1
ATOM 659 O O . ASN A 1 95 ? -2.309 5.797 2.910 1.00 97.62 95 ASN A O 1
ATOM 663 N N . PRO A 1 96 ? -3.490 6.511 1.130 1.00 97.88 96 PRO A N 1
ATOM 664 C CA . PRO A 1 96 ? -2.569 5.927 0.171 1.00 97.88 96 PRO A CA 1
ATOM 665 C C . PRO A 1 96 ? -1.256 6.718 0.150 1.00 97.88 96 PRO A C 1
ATOM 667 O O . PRO A 1 96 ? -1.259 7.948 0.105 1.00 97.88 96 PRO A O 1
ATOM 670 N N . GLU A 1 97 ? -0.138 6.005 0.121 1.00 97.75 97 GLU A N 1
ATOM 671 C CA . GLU A 1 97 ? 1.208 6.560 0.005 1.00 97.75 97 GLU A CA 1
ATOM 672 C C . GLU A 1 97 ? 1.942 5.860 -1.138 1.00 97.75 97 GLU A C 1
ATOM 674 O O . GLU A 1 97 ? 1.852 4.644 -1.302 1.00 97.75 97 GLU A O 1
ATOM 679 N N . SER A 1 98 ? 2.689 6.631 -1.920 1.00 95.31 98 SER A N 1
ATOM 680 C CA . SER A 1 98 ? 3.552 6.141 -2.994 1.00 95.31 98 SER A CA 1
ATOM 681 C C . SER A 1 98 ? 4.795 7.023 -3.019 1.00 95.31 98 SER A C 1
ATOM 683 O O . SER A 1 98 ? 4.684 8.248 -2.921 1.00 95.31 98 SER A O 1
ATOM 685 N N . ASN A 1 99 ? 5.985 6.432 -3.134 1.00 89.56 99 ASN A N 1
ATOM 686 C CA . ASN A 1 99 ? 7.280 7.122 -3.036 1.00 89.56 99 ASN A CA 1
ATOM 687 C C . ASN A 1 99 ? 7.618 8.066 -4.209 1.00 89.56 99 ASN A C 1
ATOM 689 O O . ASN A 1 99 ? 8.792 8.322 -4.466 1.00 89.56 99 ASN A O 1
ATOM 693 N N . SER A 1 100 ? 6.610 8.592 -4.911 1.00 78.25 100 SER A N 1
ATOM 694 C CA . SER A 1 100 ? 6.725 9.568 -6.007 1.00 78.25 100 SER A CA 1
ATOM 695 C C . SER A 1 100 ? 7.627 9.139 -7.167 1.00 78.25 100 SER A C 1
ATOM 697 O O . SER A 1 100 ? 7.991 9.960 -8.007 1.00 78.25 100 SER A O 1
ATOM 699 N N . ASN A 1 101 ? 7.972 7.854 -7.252 1.00 84.94 101 ASN A N 1
ATOM 700 C CA . ASN A 1 101 ? 8.611 7.305 -8.431 1.00 84.94 101 ASN A CA 1
ATOM 701 C C . ASN A 1 101 ? 7.590 7.362 -9.589 1.00 84.94 101 ASN A C 1
ATOM 703 O O . ASN A 1 101 ? 6.508 6.782 -9.462 1.00 84.94 101 ASN A O 1
ATOM 707 N N . PRO A 1 102 ? 7.896 8.055 -10.705 1.00 85.06 102 PRO A N 1
ATOM 708 C CA . PRO A 1 102 ? 6.938 8.297 -11.788 1.00 85.06 102 PRO A CA 1
ATOM 709 C C . PRO A 1 102 ? 6.471 7.019 -12.493 1.00 85.06 102 PRO A C 1
ATOM 711 O O . PRO A 1 102 ? 5.498 7.049 -13.242 1.00 85.06 102 PRO A O 1
ATOM 714 N N . THR A 1 103 ? 7.159 5.898 -12.272 1.00 87.62 103 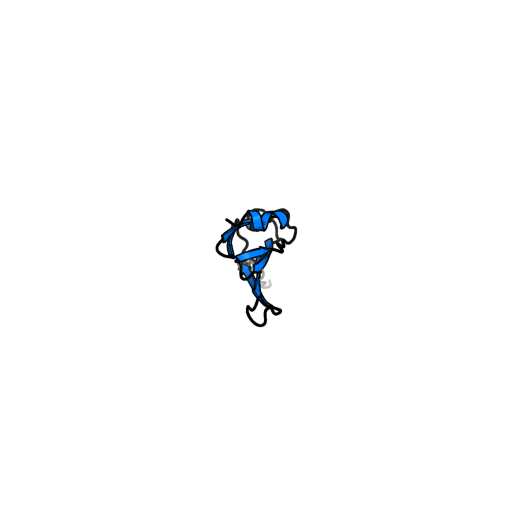THR A N 1
ATOM 715 C CA . THR A 1 103 ? 6.807 4.596 -12.844 1.00 87.62 103 THR A CA 1
ATOM 716 C C . THR A 1 103 ? 5.780 3.852 -11.993 1.00 87.62 103 THR A C 1
ATOM 718 O O . THR A 1 103 ? 5.227 2.858 -12.445 1.00 87.62 103 THR A O 1
ATOM 721 N N . CYS A 1 104 ? 5.550 4.293 -10.757 1.00 92.69 104 CYS A N 1
ATOM 722 C CA . CYS A 1 104 ? 4.656 3.668 -9.793 1.00 92.69 104 CYS A CA 1
ATOM 723 C C . CYS A 1 104 ? 3.245 4.258 -9.896 1.00 92.69 104 CYS A C 1
ATOM 725 O O . CYS A 1 104 ? 3.049 5.382 -10.357 1.00 92.69 104 CYS A O 1
ATOM 727 N N . THR A 1 105 ? 2.245 3.519 -9.421 1.00 95.38 105 THR A N 1
ATOM 728 C CA . THR A 1 105 ? 0.887 4.039 -9.265 1.00 95.38 105 THR A CA 1
ATOM 729 C C . THR A 1 105 ? 0.919 5.276 -8.351 1.00 95.38 105 THR A C 1
ATOM 731 O O . THR A 1 105 ? 1.420 5.193 -7.224 1.00 95.38 105 THR A O 1
ATOM 734 N N . PRO A 1 106 ? 0.381 6.430 -8.783 1.00 95.69 106 PRO A N 1
ATOM 735 C CA . PRO A 1 106 ? 0.255 7.598 -7.920 1.00 95.69 106 PRO A CA 1
ATOM 736 C C . PRO A 1 106 ? -0.669 7.310 -6.734 1.00 95.69 106 PRO A C 1
ATOM 738 O O . PRO A 1 106 ? -1.699 6.653 -6.894 1.00 95.69 106 PRO A O 1
ATOM 741 N N . ALA A 1 107 ? -0.359 7.868 -5.560 1.00 97.25 107 ALA A N 1
ATOM 742 C CA . ALA A 1 107 ? -1.172 7.690 -4.352 1.00 97.25 107 ALA A CA 1
ATOM 743 C C . ALA A 1 107 ? -2.663 8.011 -4.579 1.00 97.25 107 ALA A C 1
ATOM 745 O O . ALA A 1 107 ? -3.541 7.268 -4.147 1.00 97.25 107 ALA A O 1
ATOM 746 N N . SER A 1 108 ? -2.952 9.060 -5.356 1.00 96.56 108 SER A N 1
ATOM 747 C CA . SER A 1 108 ? -4.312 9.484 -5.713 1.00 96.56 108 SER A CA 1
ATOM 748 C C . SER A 1 108 ? -5.121 8.450 -6.508 1.00 96.56 108 SER A C 1
ATOM 750 O O . SER A 1 108 ? -6.342 8.563 -6.575 1.00 96.56 108 SER A O 1
ATOM 752 N N . GLN A 1 109 ? -4.475 7.443 -7.100 1.00 96.81 109 GLN A N 1
ATOM 753 C CA . GLN A 1 109 ? -5.121 6.414 -7.920 1.00 96.81 109 GLN A CA 1
ATOM 754 C C . GLN A 1 109 ? -5.185 5.047 -7.230 1.00 96.81 109 GLN A C 1
ATOM 756 O O . GLN A 1 109 ? -5.986 4.205 -7.631 1.00 96.81 109 GLN A O 1
ATOM 761 N N . MET A 1 110 ? -4.392 4.817 -6.178 1.00 97.50 110 MET A N 1
ATOM 762 C CA . MET A 1 110 ? -4.233 3.492 -5.564 1.00 97.50 110 MET A CA 1
ATOM 763 C C . MET A 1 110 ? -5.555 2.857 -5.122 1.00 97.50 110 MET A C 1
ATOM 765 O O . MET A 1 110 ? -5.783 1.683 -5.405 1.00 97.50 110 MET A O 1
ATOM 769 N N . ILE A 1 111 ? -6.430 3.623 -4.458 1.00 97.94 111 ILE A N 1
ATOM 770 C CA . ILE A 1 111 ? -7.722 3.119 -3.957 1.00 97.94 111 ILE A CA 1
ATOM 771 C C . ILE A 1 111 ? -8.679 2.815 -5.117 1.00 97.94 111 ILE A C 1
ATOM 773 O O . ILE A 1 111 ? -9.378 1.807 -5.087 1.00 97.94 111 ILE A O 1
ATOM 777 N N . ALA A 1 112 ? -8.681 3.640 -6.168 1.00 97.38 112 ALA A N 1
ATOM 778 C CA . ALA A 1 112 ? -9.521 3.420 -7.347 1.00 97.38 112 ALA A CA 1
ATOM 779 C C . ALA A 1 112 ? -9.123 2.154 -8.132 1.00 97.38 112 ALA A C 1
ATOM 781 O O . ALA A 1 112 ? -9.938 1.594 -8.863 1.00 97.38 112 ALA A O 1
ATOM 782 N N . MET A 1 113 ? -7.886 1.677 -7.962 1.00 97.50 113 MET A N 1
ATOM 783 C CA . MET A 1 113 ? -7.392 0.428 -8.551 1.00 97.50 113 MET A CA 1
ATOM 784 C C . MET A 1 113 ? -7.747 -0.827 -7.732 1.00 97.50 113 MET A C 1
ATOM 786 O O . MET A 1 113 ? -7.308 -1.923 -8.085 1.00 97.50 113 MET A O 1
ATOM 790 N N . CYS A 1 114 ? -8.534 -0.686 -6.661 1.00 97.56 114 CYS A N 1
ATOM 791 C CA . CYS A 1 114 ? -9.021 -1.782 -5.827 1.00 97.56 114 CYS A CA 1
ATOM 792 C C . CYS A 1 114 ? -10.488 -2.097 -6.146 1.00 97.56 114 CYS A C 1
ATOM 794 O O . CYS A 1 114 ? -11.377 -1.298 -5.840 1.00 97.56 114 CYS A O 1
ATOM 796 N N . LYS A 1 115 ? -10.743 -3.263 -6.747 1.00 94.50 115 LYS A N 1
ATOM 797 C CA . LYS A 1 115 ? -12.089 -3.717 -7.132 1.00 94.50 115 LYS A CA 1
ATOM 798 C C . LYS A 1 115 ? -12.665 -4.639 -6.063 1.00 94.50 115 LYS A C 1
ATOM 800 O O . LYS A 1 115 ? -11.973 -5.623 -5.716 1.00 94.50 115 LYS A O 1
#

Radius of gyration: 23.95 Å; Cα contacts (8 Å, |Δi|>4): 219; chains: 1; bounding box: 88×29×43 Å